Protein AF-A0A1G5VQC7-F1 (afdb_monomer_lite)

Secondary structure (DSSP, 8-state):
-PPP-EEEE-S--HHHHHHHHHTT--SEEEEE----HHHHHHHHSS--HHHHHHHHHHHHHSS--EEEEEEE-TTT--HHHHHHHHHHHHHTT--S-EEEEEPPTTS--SS------PPP-S-SSEEEE-

InterPro domains:
  IPR013785 Aldolase-type TIM barrel [G3DSA:3.20.20.70] (1-125)
  IPR058240 Radical SAM superfamily [SSF102114] (2-106)

Foldseek 3Di:
DDDAAEDEDQQQAQPVLVVCVVVVVHQEYEHEDEFPQVLCCVGPVDNRVVSSVSNLLVVLVDPHYYAYEYEDFCVRDAQVRVVVVVVVCVVSPNDAAYEYEYDDPPDDDPDCSDDGDDHDHPDDRYHYDD

Organism: NCBI:txid279824

pLDDT: mean 91.94, std 8.54, range [54.59, 98.75]

Sequence (130 aa):
MGFEVKIDTNGSRPEVLRQLVEEKLVDYVALDFKAMAGNYWKITRSDLFLAFEKSLEFLLSSSLRFEVRTTIHSKLLTAGEIEKMEDWLREKGYTETYYLQHFNGDKETLEDLGKSQKPVLNQNDVVWRN

Radius of gyration: 15.14 Å; chains: 1; bounding box: 38×31×42 Å

Structure (mmCIF, N/CA/C/O backbone):
data_AF-A0A1G5VQC7-F1
#
_entry.id   AF-A0A1G5VQC7-F1
#
loop_
_atom_site.group_PDB
_atom_site.id
_atom_site.type_symbol
_atom_site.label_atom_id
_atom_site.label_alt_id
_atom_site.label_comp_id
_atom_site.label_asym_id
_atom_site.label_entity_id
_atom_site.label_seq_id
_atom_site.pdbx_PDB_ins_code
_atom_site.Cartn_x
_atom_site.Cartn_y
_atom_site.Cartn_z
_atom_site.occupancy
_atom_site.B_iso_or_equiv
_atom_site.auth_seq_id
_atom_site.auth_comp_id
_atom_site.auth_asym_id
_atom_site.auth_atom_id
_atom_site.pdbx_PDB_model_num
ATOM 1 N N . MET A 1 1 ? -13.883 -18.837 21.940 1.00 54.59 1 MET A N 1
ATOM 2 C CA . MET A 1 1 ? -12.789 -18.954 20.955 1.00 54.59 1 MET A CA 1
ATOM 3 C C . MET A 1 1 ? -13.164 -18.044 19.801 1.00 54.59 1 MET A C 1
ATOM 5 O O . MET A 1 1 ? -14.156 -18.331 19.147 1.00 54.59 1 MET A O 1
ATOM 9 N N . GLY A 1 2 ? -12.488 -16.905 19.658 1.00 72.25 2 GLY A N 1
ATOM 10 C CA . GLY A 1 2 ? -12.624 -16.034 18.488 1.00 72.25 2 GLY A CA 1
ATOM 11 C C . GLY A 1 2 ? -11.484 -16.339 17.521 1.00 72.25 2 GLY A C 1
ATOM 12 O O . GLY A 1 2 ? -10.383 -16.639 17.980 1.00 72.25 2 GLY A O 1
ATOM 13 N N . PHE A 1 3 ? -11.761 -16.337 16.221 1.00 80.31 3 PHE A N 1
ATOM 14 C CA . PHE A 1 3 ? -10.719 -16.366 15.195 1.00 80.31 3 PHE A CA 1
ATOM 15 C C . PHE A 1 3 ? -10.277 -14.931 14.922 1.00 80.31 3 PHE A C 1
ATOM 17 O O . PHE A 1 3 ? -11.134 -14.053 14.861 1.00 80.31 3 PHE A O 1
ATOM 24 N N . GLU A 1 4 ? -8.977 -14.710 14.738 1.00 89.56 4 GLU A N 1
ATOM 25 C CA . GLU A 1 4 ? -8.477 -13.431 14.231 1.00 89.56 4 GLU A CA 1
ATOM 26 C C . GLU A 1 4 ? -8.816 -13.312 12.739 1.00 89.56 4 GLU A C 1
ATOM 28 O O . GLU A 1 4 ? -8.546 -14.222 11.946 1.00 89.56 4 GLU A O 1
ATOM 33 N N . VAL A 1 5 ? -9.424 -12.193 12.354 1.00 94.44 5 VAL A N 1
ATOM 34 C CA . VAL A 1 5 ? -9.866 -11.900 10.993 1.00 94.44 5 VAL A CA 1
ATOM 35 C C . VAL A 1 5 ? -8.898 -10.918 10.342 1.00 94.44 5 VAL A C 1
ATOM 37 O O . VAL A 1 5 ? -8.788 -9.758 10.739 1.00 94.44 5 VAL A O 1
ATOM 40 N N . LYS A 1 6 ? -8.224 -11.375 9.283 1.00 95.50 6 LYS A N 1
ATOM 41 C CA . LYS A 1 6 ? -7.381 -10.543 8.420 1.00 95.50 6 LYS A CA 1
ATOM 42 C C . LYS A 1 6 ? -8.069 -10.275 7.086 1.00 95.50 6 LYS A C 1
ATOM 44 O O . LYS A 1 6 ? -8.538 -11.200 6.427 1.00 95.50 6 LYS A O 1
ATOM 49 N N . ILE A 1 7 ? -8.021 -9.023 6.652 1.00 96.62 7 ILE A N 1
ATOM 50 C CA . ILE A 1 7 ? -8.409 -8.588 5.306 1.00 96.62 7 ILE A CA 1
ATOM 51 C C . ILE A 1 7 ? -7.154 -8.293 4.489 1.00 96.62 7 ILE A C 1
ATOM 53 O O . ILE A 1 7 ? -6.207 -7.666 4.962 1.00 96.62 7 ILE A O 1
ATOM 57 N N . ASP A 1 8 ? -7.187 -8.732 3.240 1.00 97.00 8 ASP A N 1
ATOM 58 C CA . ASP A 1 8 ? -6.210 -8.414 2.215 1.00 97.00 8 ASP A CA 1
ATOM 59 C C . ASP A 1 8 ? -6.878 -7.516 1.164 1.00 97.00 8 ASP A C 1
ATOM 61 O O . ASP A 1 8 ? -7.920 -7.875 0.610 1.00 97.00 8 ASP A O 1
ATOM 65 N N . THR A 1 9 ? -6.362 -6.304 0.961 1.00 97.38 9 THR A N 1
ATOM 66 C CA . THR A 1 9 ? -7.033 -5.284 0.149 1.00 97.38 9 THR A CA 1
ATOM 67 C C . THR A 1 9 ? -6.053 -4.388 -0.589 1.00 97.38 9 THR A C 1
ATOM 69 O O . THR A 1 9 ? -4.953 -4.105 -0.135 1.00 97.38 9 THR A O 1
ATOM 72 N N . ASN A 1 10 ? -6.490 -3.857 -1.728 1.00 97.06 10 ASN A N 1
ATOM 73 C CA . ASN A 1 10 ? -5.766 -2.831 -2.475 1.00 97.06 10 ASN A CA 1
ATOM 74 C C . ASN A 1 10 ? -6.155 -1.395 -2.087 1.00 97.06 10 ASN A C 1
ATOM 76 O O . ASN A 1 10 ? -5.712 -0.454 -2.740 1.00 97.06 10 ASN A O 1
ATOM 80 N N . GLY A 1 11 ? -7.024 -1.223 -1.085 1.00 97.31 11 GLY A N 1
ATOM 81 C CA . GLY A 1 11 ? -7.465 0.095 -0.621 1.00 97.31 11 GLY A CA 1
ATOM 82 C C . GLY A 1 11 ? -8.419 0.824 -1.572 1.00 97.31 11 GLY A C 1
ATOM 83 O O . GLY A 1 11 ? -8.686 2.005 -1.388 1.00 97.31 11 GLY A O 1
ATOM 84 N N . SER A 1 12 ? -8.969 0.158 -2.589 1.00 97.00 12 SER A N 1
ATOM 85 C CA . SER A 1 12 ? -9.854 0.804 -3.575 1.00 97.00 12 SER A CA 1
ATOM 86 C C . SER A 1 12 ? -11.228 1.221 -3.037 1.00 97.00 12 SER A C 1
ATOM 88 O O . SER A 1 12 ? -11.957 1.941 -3.719 1.00 97.00 12 SER A O 1
ATOM 90 N N . ARG A 1 13 ? -11.605 0.782 -1.827 1.00 98.00 13 ARG A N 1
ATOM 91 C CA . ARG A 1 13 ? -12.896 1.087 -1.185 1.00 98.00 13 ARG A CA 1
ATOM 92 C C . ARG A 1 13 ? -12.708 1.593 0.255 1.00 98.00 13 ARG A C 1
ATOM 94 O O . ARG A 1 13 ? -12.989 0.839 1.189 1.00 98.00 13 ARG A O 1
ATOM 101 N N . PRO A 1 14 ? -12.275 2.853 0.445 1.00 98.25 14 PRO A N 1
ATOM 102 C CA . PRO A 1 14 ? -12.008 3.423 1.768 1.00 98.25 14 PRO A CA 1
ATOM 103 C C . PRO A 1 14 ? -13.198 3.336 2.720 1.00 98.25 14 PRO A C 1
ATOM 105 O O . PRO A 1 14 ? -13.024 2.969 3.874 1.00 98.25 14 PRO A O 1
ATOM 108 N N . GLU A 1 15 ? -14.412 3.603 2.231 1.00 98.38 15 GLU A N 1
ATOM 109 C CA . GLU A 1 15 ? -15.608 3.604 3.084 1.00 98.38 15 GLU A CA 1
ATOM 110 C C . GLU A 1 15 ? -15.969 2.203 3.590 1.00 98.38 15 GLU A C 1
ATOM 112 O O . GLU A 1 15 ? -16.361 2.041 4.739 1.00 98.38 15 GLU A O 1
ATOM 117 N N . VAL A 1 16 ? -15.768 1.170 2.764 1.00 98.19 16 VAL A N 1
ATOM 118 C CA . VAL A 1 16 ? -15.990 -0.223 3.186 1.00 98.19 16 VAL A CA 1
ATOM 119 C C . VAL A 1 16 ? -14.925 -0.644 4.193 1.00 98.19 16 VAL A C 1
ATOM 121 O O . VAL A 1 16 ? -15.249 -1.261 5.201 1.00 98.19 16 VAL A O 1
ATOM 124 N N . LEU A 1 17 ? -13.658 -0.292 3.946 1.00 98.19 17 LEU A N 1
ATOM 125 C CA . LEU A 1 17 ? -12.580 -0.551 4.897 1.00 98.19 17 LEU A CA 1
ATOM 126 C C . LEU A 1 17 ? -12.874 0.124 6.241 1.00 98.19 17 LEU A C 1
ATOM 128 O O . LEU A 1 17 ? -12.831 -0.542 7.268 1.00 98.19 17 LEU A O 1
ATOM 132 N N . ARG A 1 18 ? -13.236 1.410 6.225 1.00 98.12 18 ARG A N 1
ATOM 133 C CA . ARG A 1 18 ? -13.616 2.174 7.416 1.00 98.12 18 ARG A CA 1
ATOM 134 C C . ARG A 1 18 ? -14.722 1.479 8.197 1.00 98.12 18 ARG A C 1
ATOM 136 O O . ARG A 1 18 ? -14.543 1.235 9.385 1.00 98.12 18 ARG A O 1
ATOM 143 N N . GLN A 1 19 ? -15.804 1.100 7.520 1.00 98.25 19 GLN A N 1
ATOM 144 C CA . GLN A 1 19 ? -16.922 0.398 8.139 1.00 98.25 19 GLN A CA 1
ATOM 145 C C . GLN A 1 19 ? -16.470 -0.900 8.828 1.00 98.25 19 GLN A C 1
ATOM 147 O O . GLN A 1 19 ? -16.791 -1.115 9.993 1.00 98.25 19 GLN A O 1
ATOM 152 N N . LEU A 1 20 ? -15.679 -1.741 8.149 1.00 97.50 20 LEU A N 1
ATOM 153 C CA . LEU A 1 20 ? -15.179 -3.001 8.717 1.00 97.50 20 LEU A CA 1
ATOM 154 C C . LEU A 1 20 ? -14.343 -2.783 9.988 1.00 97.50 20 LEU A C 1
ATOM 156 O O . LEU A 1 20 ? -14.451 -3.562 10.938 1.00 97.50 20 LEU A O 1
ATOM 160 N N . VAL A 1 21 ? -13.514 -1.736 10.005 1.00 96.94 21 VAL A N 1
ATOM 161 C CA . VAL A 1 21 ? -12.672 -1.391 11.159 1.00 96.94 21 VAL A CA 1
ATOM 162 C C . VAL A 1 21 ? -13.506 -0.821 12.309 1.00 96.94 21 VAL A C 1
ATOM 164 O O . VAL A 1 21 ? -13.342 -1.243 13.452 1.00 96.94 21 VAL A O 1
ATOM 167 N N . GLU A 1 22 ? -14.423 0.106 12.029 1.00 96.62 22 GLU A N 1
ATOM 168 C CA . GLU A 1 22 ? -15.268 0.756 13.043 1.00 96.62 22 GLU A CA 1
ATOM 169 C C . GLU A 1 22 ? -16.259 -0.224 13.693 1.00 96.62 22 GLU A C 1
ATOM 171 O O . GLU A 1 22 ? -16.471 -0.178 14.907 1.00 96.62 22 GLU A O 1
ATOM 176 N N . GLU A 1 23 ? -16.799 -1.168 12.917 1.00 97.12 23 GLU A N 1
ATOM 177 C CA . GLU A 1 23 ? -17.656 -2.255 13.409 1.00 97.12 23 GLU A CA 1
ATOM 178 C C . GLU A 1 23 ? -16.866 -3.384 14.101 1.00 97.12 23 GLU A C 1
ATOM 180 O O . GLU A 1 23 ? -17.467 -4.332 14.608 1.00 97.12 23 GLU A O 1
ATOM 185 N N . LYS A 1 24 ? -15.529 -3.279 14.172 1.00 95.12 24 LYS A N 1
ATOM 186 C CA . LYS A 1 24 ? -14.623 -4.270 14.786 1.00 95.12 24 LYS A CA 1
ATOM 187 C C . LYS A 1 24 ? -14.781 -5.675 14.194 1.00 95.12 24 LYS A C 1
ATOM 189 O O . LYS A 1 24 ? -14.743 -6.670 14.914 1.00 95.12 24 LYS A O 1
ATOM 194 N N . LEU A 1 25 ? -14.968 -5.750 12.877 1.00 95.75 25 LEU A N 1
ATOM 195 C CA . LEU A 1 25 ? -15.105 -7.010 12.138 1.00 95.75 25 LEU A CA 1
ATOM 196 C C . LEU A 1 25 ? -13.761 -7.567 11.656 1.00 95.75 25 LEU A C 1
ATOM 198 O O . LEU A 1 25 ? -13.713 -8.668 11.108 1.00 95.75 25 LEU A O 1
ATOM 202 N N . VAL A 1 26 ? -12.688 -6.789 11.806 1.00 96.31 26 VAL A N 1
ATOM 203 C CA . VAL A 1 26 ? -11.347 -7.113 11.324 1.00 96.31 26 VAL A CA 1
ATOM 204 C C . VAL A 1 26 ? -10.316 -6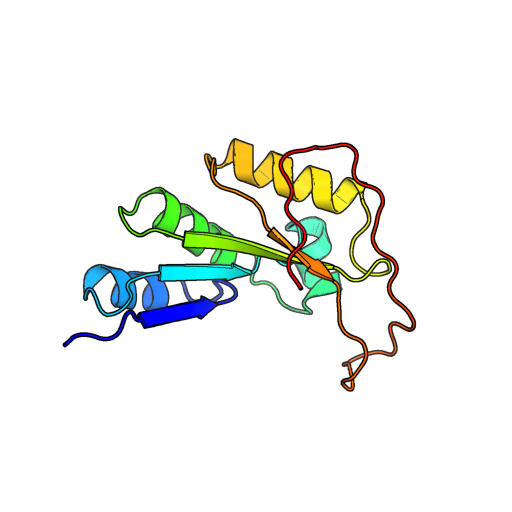.788 12.398 1.00 96.31 26 VAL A C 1
ATOM 206 O O . VAL A 1 26 ? -10.376 -5.736 13.031 1.00 96.31 26 VAL A O 1
ATOM 209 N N . ASP A 1 27 ? -9.359 -7.691 12.575 1.00 96.31 27 ASP A N 1
ATOM 210 C CA . ASP A 1 27 ? -8.273 -7.574 13.551 1.00 96.31 27 ASP A CA 1
ATOM 211 C C . ASP A 1 27 ? -6.974 -7.081 12.897 1.00 96.31 27 ASP A C 1
ATOM 213 O O . ASP A 1 27 ? -6.078 -6.569 13.572 1.00 96.31 27 ASP A O 1
ATOM 217 N N . TYR A 1 28 ? -6.864 -7.229 11.571 1.00 97.19 28 TYR A N 1
ATOM 218 C CA . TYR A 1 28 ? -5.662 -6.879 10.824 1.00 97.19 28 TYR A CA 1
ATOM 219 C C . TYR A 1 28 ? -5.934 -6.582 9.346 1.00 97.19 28 TYR A C 1
ATOM 221 O O . TYR A 1 28 ? -6.761 -7.239 8.707 1.00 97.19 28 TYR A O 1
ATOM 229 N N . VAL A 1 29 ? -5.172 -5.650 8.768 1.00 97.94 29 VAL A N 1
ATOM 230 C CA . VAL A 1 29 ? -5.232 -5.313 7.335 1.00 97.94 29 VAL A CA 1
ATOM 231 C C . VAL A 1 29 ? -3.868 -5.503 6.675 1.00 97.94 29 VAL A C 1
ATOM 233 O O . VAL A 1 29 ? -2.857 -5.014 7.164 1.00 97.94 29 VAL A O 1
ATOM 236 N N . ALA A 1 30 ? -3.839 -6.177 5.527 1.00 97.62 30 ALA A N 1
ATOM 237 C CA . ALA A 1 30 ? -2.747 -6.072 4.566 1.00 97.62 30 ALA A CA 1
ATOM 238 C C . ALA A 1 30 ? -3.182 -5.173 3.409 1.00 97.62 30 ALA A C 1
ATOM 240 O O . ALA A 1 30 ? -4.161 -5.474 2.724 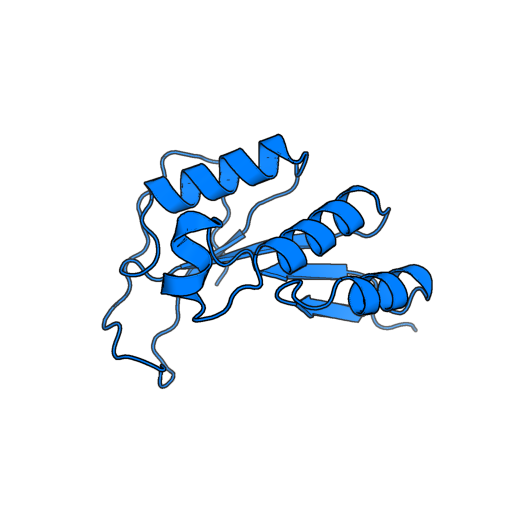1.00 97.62 30 ALA A O 1
ATOM 241 N N . LEU A 1 31 ? -2.465 -4.068 3.218 1.00 98.38 31 LEU A N 1
ATOM 242 C CA . LEU A 1 31 ? -2.751 -3.062 2.208 1.00 98.38 31 LEU A CA 1
ATOM 243 C C . LEU A 1 31 ? -1.734 -3.153 1.063 1.00 98.38 31 LEU A C 1
ATOM 245 O O . LEU A 1 31 ? -0.547 -2.878 1.239 1.00 98.38 31 LEU A O 1
ATOM 249 N N . ASP A 1 32 ? -2.197 -3.506 -0.134 1.00 98.06 32 ASP A N 1
ATOM 250 C CA . ASP A 1 32 ? -1.347 -3.547 -1.320 1.00 98.06 32 ASP A CA 1
ATOM 251 C C . ASP A 1 32 ? -1.071 -2.138 -1.859 1.00 98.06 32 ASP A C 1
ATOM 253 O O . ASP A 1 32 ? -1.939 -1.517 -2.486 1.00 98.06 32 ASP A O 1
ATOM 257 N N . PHE A 1 33 ? 0.173 -1.689 -1.753 1.00 98.00 33 PHE A N 1
ATOM 258 C CA . PHE A 1 33 ? 0.659 -0.518 -2.460 1.00 98.00 33 PHE A CA 1
ATOM 259 C C . PHE A 1 33 ? 1.190 -0.921 -3.835 1.00 98.00 33 PHE A C 1
ATOM 261 O O . PHE A 1 33 ? 2.206 -1.592 -3.948 1.00 98.00 33 PHE A O 1
ATOM 268 N N . LYS A 1 34 ? 0.488 -0.577 -4.917 1.00 96.75 34 LYS A N 1
ATOM 269 C CA . LYS A 1 34 ? 0.818 -1.120 -6.250 1.00 96.75 34 LYS A CA 1
ATOM 270 C C . LYS A 1 34 ? 1.832 -0.289 -7.035 1.00 96.75 34 LYS A C 1
ATOM 272 O O . LYS A 1 34 ? 2.576 -0.857 -7.826 1.00 96.75 34 LYS A O 1
ATOM 277 N N . ALA A 1 35 ? 1.824 1.029 -6.853 1.00 97.06 35 ALA A N 1
ATOM 278 C CA . ALA A 1 35 ? 2.699 1.978 -7.539 1.00 97.06 35 ALA A CA 1
ATOM 279 C C . ALA A 1 35 ? 2.482 3.399 -6.999 1.00 97.06 35 ALA A C 1
ATOM 281 O O . ALA A 1 35 ? 1.430 3.693 -6.432 1.00 97.06 35 ALA A O 1
ATOM 282 N N . MET A 1 36 ? 3.408 4.311 -7.296 1.00 97.56 36 MET A N 1
ATOM 283 C CA . MET A 1 36 ? 3.169 5.755 -7.173 1.00 97.56 36 MET A CA 1
ATOM 284 C C . MET A 1 36 ? 2.130 6.254 -8.186 1.00 97.56 36 MET A C 1
ATOM 286 O O . MET A 1 36 ? 2.010 5.692 -9.277 1.00 97.56 36 MET A O 1
ATOM 290 N N . ALA A 1 37 ? 1.449 7.362 -7.867 1.00 95.81 37 ALA A N 1
ATOM 291 C CA . ALA A 1 37 ? 0.401 7.975 -8.694 1.00 95.81 37 ALA A CA 1
ATOM 292 C C . ALA A 1 37 ? 0.769 8.071 -10.186 1.00 95.81 37 ALA A C 1
ATOM 294 O O . ALA A 1 37 ? 0.012 7.617 -11.041 1.00 95.81 37 ALA A O 1
ATOM 295 N N . GLY A 1 38 ? 1.972 8.570 -10.500 1.00 94.19 38 GLY A N 1
ATOM 296 C CA . GLY A 1 38 ? 2.437 8.753 -11.883 1.00 94.19 38 GLY A CA 1
ATOM 297 C C . GLY A 1 38 ? 2.550 7.463 -12.707 1.00 94.19 38 GLY A C 1
ATOM 298 O O . GLY A 1 38 ? 2.453 7.512 -13.929 1.00 94.19 38 GLY A O 1
ATOM 299 N N . ASN A 1 39 ? 2.700 6.307 -12.056 1.00 93.31 39 ASN A N 1
ATOM 300 C CA . ASN A 1 39 ? 2.793 4.997 -12.707 1.00 93.31 39 ASN A CA 1
ATOM 301 C C . ASN A 1 39 ? 1.565 4.110 -12.459 1.00 93.31 39 ASN A C 1
ATOM 303 O O . ASN A 1 39 ? 1.493 2.997 -12.988 1.00 93.31 39 ASN A O 1
ATOM 307 N N . TYR A 1 40 ? 0.593 4.577 -11.674 1.00 94.62 40 TYR A N 1
ATOM 308 C CA . TYR A 1 40 ? -0.491 3.737 -11.175 1.00 94.62 40 TYR A CA 1
ATOM 309 C C . TYR A 1 40 ? -1.346 3.163 -12.302 1.00 94.62 40 TYR A C 1
ATOM 311 O O . TYR A 1 40 ? -1.557 1.951 -12.359 1.00 94.62 40 TYR A O 1
ATOM 319 N N . TRP A 1 41 ? -1.759 4.002 -13.256 1.00 94.50 41 TRP A N 1
ATOM 320 C CA . TRP A 1 41 ? -2.513 3.556 -14.429 1.00 94.50 41 TRP A CA 1
ATOM 321 C C . TRP A 1 41 ? -1.724 2.559 -15.282 1.00 94.50 41 TRP A C 1
ATOM 323 O O . TRP A 1 41 ? -2.266 1.554 -15.738 1.00 94.50 41 TRP A O 1
ATOM 333 N N . LYS A 1 42 ? -0.425 2.807 -15.481 1.00 92.19 42 LYS A N 1
ATOM 334 C CA . LYS A 1 42 ? 0.443 1.948 -16.296 1.00 92.19 42 LYS A CA 1
ATOM 335 C C . LYS A 1 42 ? 0.527 0.528 -15.730 1.00 92.19 42 LYS A C 1
ATOM 337 O O . LYS A 1 42 ? 0.521 -0.421 -16.503 1.00 92.19 42 LYS A O 1
ATOM 342 N N . ILE A 1 43 ? 0.593 0.399 -14.405 1.00 91.81 43 ILE A N 1
ATOM 343 C CA . ILE A 1 43 ? 0.777 -0.885 -13.715 1.00 91.81 43 ILE A CA 1
ATOM 344 C C . ILE A 1 43 ? -0.559 -1.581 -13.442 1.00 91.81 43 ILE A C 1
ATOM 346 O O . ILE A 1 43 ? -0.674 -2.789 -13.615 1.00 91.81 43 ILE A O 1
ATOM 350 N N . THR A 1 44 ? -1.575 -0.833 -13.012 1.00 92.19 44 THR A N 1
ATOM 351 C CA . THR A 1 44 ? -2.839 -1.410 -12.520 1.00 92.19 44 THR A CA 1
ATOM 352 C C . THR A 1 44 ? -3.977 -1.364 -13.535 1.00 92.19 44 THR A C 1
ATOM 354 O O . THR A 1 44 ? -4.998 -2.008 -13.315 1.00 92.19 44 THR A O 1
ATOM 357 N N . ARG A 1 45 ? -3.831 -0.576 -14.613 1.00 93.81 45 ARG A N 1
ATOM 358 C CA . ARG A 1 45 ? -4.911 -0.224 -15.555 1.00 93.81 45 ARG A CA 1
ATOM 359 C C . ARG A 1 45 ? -6.145 0.365 -14.854 1.00 93.81 45 ARG A C 1
ATOM 361 O O . ARG A 1 45 ? -7.275 0.156 -15.285 1.00 93.81 45 ARG A O 1
ATOM 368 N N . SER A 1 46 ? -5.921 1.088 -13.757 1.00 94.00 46 SER A N 1
ATOM 369 C CA . SER A 1 46 ? -6.963 1.717 -12.946 1.00 94.00 46 SER A CA 1
ATOM 370 C C . SER A 1 46 ? -6.520 3.087 -12.430 1.00 94.00 46 SER A C 1
ATOM 372 O O . SER A 1 46 ? -5.323 3.365 -12.359 1.00 94.00 46 SER A O 1
ATOM 374 N N . ASP A 1 47 ? -7.481 3.934 -12.063 1.00 94.94 47 ASP A N 1
ATOM 375 C CA . ASP A 1 47 ? -7.252 5.254 -11.457 1.00 94.94 47 ASP A CA 1
ATOM 376 C C . ASP A 1 47 ? -7.653 5.241 -9.971 1.00 94.94 47 ASP A C 1
ATOM 378 O O . ASP A 1 47 ? -8.557 5.940 -9.520 1.00 94.94 47 ASP A O 1
ATOM 382 N N . LEU A 1 48 ? -7.047 4.319 -9.214 1.00 97.31 48 LEU A N 1
ATOM 383 C CA . LEU A 1 48 ? -7.417 4.034 -7.821 1.00 97.31 48 LEU A CA 1
ATOM 384 C C . LEU A 1 48 ? -6.368 4.498 -6.804 1.00 97.31 48 LEU A C 1
ATOM 386 O O . LEU A 1 48 ? -6.512 4.206 -5.618 1.00 97.31 48 LEU A O 1
ATOM 390 N N . PHE A 1 49 ? -5.345 5.248 -7.229 1.00 98.00 49 PHE A N 1
ATOM 391 C CA . PHE A 1 49 ? -4.310 5.749 -6.318 1.00 98.00 49 PHE A CA 1
ATOM 392 C C . PHE A 1 49 ? -4.905 6.612 -5.198 1.00 98.00 49 PHE A C 1
ATOM 394 O O . PHE A 1 49 ? -4.606 6.381 -4.034 1.00 98.00 49 PHE A O 1
ATOM 401 N N . LEU A 1 50 ? -5.805 7.547 -5.526 1.00 98.12 50 LEU A N 1
ATOM 402 C CA . LEU A 1 50 ? -6.441 8.410 -4.520 1.00 98.12 50 LEU A CA 1
ATOM 403 C C . LEU A 1 50 ? -7.324 7.622 -3.541 1.00 98.12 50 LEU A C 1
ATOM 405 O O . LEU A 1 50 ? -7.450 7.993 -2.378 1.00 98.12 50 LEU A O 1
ATOM 409 N N . ALA A 1 51 ? -7.950 6.532 -3.994 1.00 98.56 51 ALA A N 1
ATOM 410 C CA . ALA A 1 51 ? -8.705 5.651 -3.106 1.00 98.56 51 ALA A CA 1
ATOM 411 C C . ALA A 1 51 ? -7.758 4.887 -2.168 1.00 98.56 51 ALA A C 1
ATOM 413 O O . ALA A 1 51 ? -7.979 4.856 -0.959 1.00 98.56 51 ALA A O 1
ATOM 414 N N . PHE A 1 52 ? -6.666 4.340 -2.707 1.00 98.50 52 PHE A N 1
ATOM 415 C CA . PHE A 1 52 ? -5.612 3.722 -1.909 1.00 98.50 52 PHE A CA 1
ATOM 416 C C . PHE A 1 52 ? -5.056 4.692 -0.854 1.00 98.50 52 PHE A C 1
ATOM 418 O O . PHE A 1 52 ? -4.989 4.333 0.319 1.00 98.50 52 PHE A O 1
ATOM 425 N N . GLU A 1 53 ? -4.731 5.927 -1.243 1.00 98.56 53 GLU A N 1
ATOM 426 C CA . GLU A 1 53 ? -4.194 6.956 -0.348 1.00 98.56 53 GLU A CA 1
ATOM 427 C C . GLU A 1 53 ? -5.164 7.265 0.798 1.00 98.56 53 GLU A C 1
ATOM 429 O O . GLU A 1 53 ? -4.764 7.237 1.958 1.00 98.56 53 GLU A O 1
ATOM 434 N N . LYS A 1 54 ? -6.460 7.431 0.505 1.00 98.75 54 LYS A N 1
ATOM 435 C CA . LYS A 1 54 ? -7.493 7.607 1.541 1.00 98.75 54 LYS A CA 1
ATOM 436 C C . LYS A 1 54 ? -7.587 6.419 2.499 1.00 98.75 54 LYS A C 1
ATOM 438 O O . LYS A 1 54 ? -7.812 6.612 3.692 1.00 98.75 54 LYS A O 1
ATOM 443 N N . SER A 1 55 ? -7.441 5.194 1.991 1.00 98.75 55 SER A N 1
ATOM 444 C CA . SER A 1 55 ? -7.421 3.992 2.835 1.00 98.75 55 SER A CA 1
ATOM 445 C C . SER A 1 55 ? -6.192 3.967 3.744 1.00 98.75 55 SER A C 1
ATOM 447 O O . SER A 1 55 ? -6.321 3.644 4.922 1.00 98.75 55 SER A O 1
ATOM 449 N N . LEU A 1 56 ? -5.020 4.340 3.223 1.00 98.62 56 LEU A N 1
ATOM 450 C CA . LEU A 1 56 ? -3.789 4.449 4.004 1.00 98.62 56 LEU A CA 1
ATOM 451 C C . LEU A 1 56 ? -3.916 5.515 5.101 1.00 98.62 56 LEU A C 1
ATOM 453 O O . LEU A 1 56 ? -3.641 5.223 6.258 1.00 98.62 56 LEU A O 1
ATOM 457 N N . GLU A 1 57 ? -4.371 6.722 4.758 1.00 98.56 57 GLU A N 1
ATOM 458 C CA . GLU A 1 57 ? -4.553 7.826 5.711 1.00 98.56 57 GLU A CA 1
ATOM 459 C C . GLU A 1 57 ? -5.522 7.452 6.836 1.00 98.56 57 GLU A C 1
ATOM 461 O O . GLU A 1 57 ? -5.256 7.722 8.008 1.00 98.56 57 GLU A O 1
ATOM 466 N N . PHE A 1 58 ? -6.617 6.763 6.503 1.00 98.56 58 PHE A N 1
ATOM 467 C CA . PHE A 1 58 ? -7.528 6.229 7.509 1.00 98.56 58 PHE A CA 1
ATOM 468 C C . PHE A 1 58 ? -6.832 5.231 8.443 1.00 98.56 58 PHE A C 1
ATOM 470 O O . PHE A 1 58 ? -6.909 5.399 9.660 1.00 98.56 58 PHE A O 1
ATOM 477 N N . LEU A 1 59 ? -6.136 4.228 7.898 1.00 98.31 59 LEU A N 1
ATOM 478 C CA . LEU A 1 59 ? -5.456 3.211 8.702 1.00 98.31 59 LEU A CA 1
ATOM 479 C C . LEU A 1 59 ? -4.386 3.819 9.616 1.00 98.31 59 LEU A C 1
ATOM 481 O O . LEU A 1 59 ? -4.327 3.448 10.785 1.00 98.31 59 LEU A O 1
ATOM 485 N N . LEU A 1 60 ? -3.621 4.798 9.124 1.00 98.19 60 LEU A N 1
ATOM 486 C CA . LEU A 1 60 ? -2.635 5.552 9.908 1.00 98.19 60 LEU A CA 1
ATOM 487 C C . LEU A 1 60 ? -3.261 6.322 11.078 1.00 98.19 60 LEU A C 1
ATOM 489 O O . LEU A 1 60 ? -2.642 6.458 12.128 1.00 98.19 60 LEU A O 1
ATOM 493 N N . SER A 1 61 ? -4.487 6.823 10.906 1.00 97.19 61 SER A N 1
ATOM 494 C CA . SER A 1 61 ? -5.240 7.500 11.972 1.00 97.19 61 SER A CA 1
ATOM 495 C C . SER A 1 61 ? -5.973 6.541 12.921 1.00 97.19 61 SER A C 1
ATOM 497 O O . SER A 1 61 ? -6.504 6.970 13.946 1.00 97.19 61 SER A O 1
ATOM 499 N N . SER A 1 62 ? -6.036 5.252 12.579 1.00 95.56 62 SER A N 1
ATOM 500 C CA . SER A 1 62 ? -6.748 4.231 13.344 1.00 95.56 62 SER A CA 1
ATOM 501 C C . SER A 1 62 ? -5.841 3.558 14.380 1.00 95.56 62 SER A C 1
ATOM 503 O O . SER A 1 62 ? -4.619 3.608 14.292 1.00 95.56 62 SER A O 1
ATOM 505 N N . SER A 1 63 ? -6.436 2.869 15.356 1.00 93.25 63 SER A N 1
ATOM 506 C CA . SER A 1 63 ? -5.696 1.990 16.273 1.00 93.25 63 SER A CA 1
ATOM 507 C C . SER A 1 63 ? -5.505 0.565 15.732 1.00 93.25 63 SER A C 1
ATOM 509 O O . SER A 1 63 ? -4.951 -0.283 16.436 1.00 93.25 63 SER A O 1
ATOM 511 N N . LEU A 1 64 ? -5.983 0.274 14.515 1.00 96.12 64 LEU A N 1
ATOM 512 C CA . LEU A 1 64 ? -5.885 -1.050 13.914 1.00 96.12 64 LEU A CA 1
ATOM 513 C C . LEU A 1 64 ? -4.465 -1.295 13.405 1.00 96.12 64 LEU A C 1
ATOM 515 O O . LEU A 1 64 ? -3.892 -0.481 12.684 1.00 96.12 64 LEU A O 1
ATOM 519 N N . ARG A 1 65 ? -3.912 -2.466 13.723 1.00 95.88 65 ARG A N 1
ATOM 520 C CA . ARG A 1 65 ? -2.633 -2.895 13.156 1.00 95.88 65 ARG A CA 1
ATOM 521 C C . ARG A 1 65 ? -2.801 -3.242 11.678 1.00 95.88 65 ARG A C 1
ATOM 523 O O . ARG A 1 65 ? -3.726 -3.962 11.302 1.00 95.88 65 ARG A O 1
ATOM 530 N N . PHE A 1 66 ? -1.869 -2.787 10.851 1.00 97.81 66 PHE A N 1
ATOM 531 C CA . PHE A 1 66 ? -1.851 -3.113 9.432 1.00 97.81 66 PHE A CA 1
ATOM 532 C C . PHE A 1 66 ? -0.423 -3.215 8.895 1.00 97.81 66 PHE A C 1
ATOM 534 O O . PHE A 1 66 ? 0.523 -2.745 9.523 1.00 97.81 66 PHE A O 1
ATOM 541 N N . GLU A 1 67 ? -0.277 -3.854 7.740 1.00 97.31 67 GLU A N 1
ATOM 542 C CA . GLU A 1 67 ? 0.948 -3.854 6.939 1.00 97.31 67 GLU A CA 1
ATOM 543 C C . GLU A 1 67 ? 0.685 -3.236 5.571 1.00 97.31 67 GLU A C 1
ATOM 545 O O . GLU A 1 67 ? -0.387 -3.417 4.989 1.00 97.31 67 GLU A O 1
ATOM 550 N N . VAL A 1 68 ? 1.700 -2.575 5.024 1.00 97.94 68 VAL A N 1
ATOM 551 C CA . VAL A 1 68 ? 1.765 -2.209 3.611 1.00 97.94 68 VAL A CA 1
ATOM 552 C C . VAL A 1 68 ? 2.691 -3.174 2.891 1.00 97.94 68 VAL A C 1
ATOM 554 O O . VAL A 1 68 ? 3.766 -3.524 3.389 1.00 97.94 68 VAL A O 1
ATOM 557 N N . ARG A 1 69 ? 2.283 -3.605 1.699 1.00 97.12 69 ARG A N 1
ATOM 558 C CA . ARG A 1 69 ? 3.079 -4.520 0.884 1.00 97.12 69 ARG A CA 1
ATOM 559 C C . ARG A 1 69 ? 2.973 -4.246 -0.606 1.00 97.12 69 ARG A C 1
ATOM 561 O O . ARG A 1 69 ? 1.984 -3.685 -1.070 1.00 97.12 69 ARG A O 1
ATOM 568 N N . THR A 1 70 ? 3.950 -4.726 -1.365 1.00 96.44 70 THR A N 1
ATOM 569 C CA . THR A 1 70 ? 3.970 -4.592 -2.825 1.00 96.44 70 THR A CA 1
ATOM 570 C C . THR A 1 70 ? 4.444 -5.872 -3.488 1.00 96.44 70 THR A C 1
ATOM 572 O O . THR A 1 70 ? 5.491 -6.415 -3.147 1.00 96.44 70 THR A O 1
ATOM 575 N N . THR A 1 71 ? 3.694 -6.333 -4.490 1.00 94.56 71 THR A N 1
ATOM 576 C CA . THR A 1 71 ? 4.143 -7.405 -5.387 1.00 94.56 71 THR A CA 1
ATOM 577 C C . THR A 1 71 ? 5.026 -6.831 -6.495 1.00 94.56 71 THR A C 1
ATOM 579 O O . THR A 1 71 ? 4.612 -5.937 -7.231 1.00 94.56 71 THR A O 1
ATOM 582 N N . ILE A 1 72 ? 6.240 -7.361 -6.629 1.00 93.88 72 ILE A N 1
ATOM 583 C CA . ILE A 1 72 ? 7.298 -6.839 -7.489 1.00 93.88 72 ILE A CA 1
ATOM 584 C C . ILE A 1 72 ? 7.514 -7.730 -8.707 1.00 93.88 72 ILE A C 1
ATOM 586 O O . ILE A 1 72 ? 7.921 -8.892 -8.606 1.00 93.88 72 ILE A O 1
ATOM 590 N N . HIS A 1 73 ? 7.338 -7.119 -9.877 1.00 93.31 73 HIS A N 1
ATOM 591 C CA . HIS A 1 73 ? 7.848 -7.616 -11.146 1.00 93.31 73 HIS A CA 1
ATOM 592 C C . HIS A 1 73 ? 8.894 -6.635 -11.688 1.00 93.31 73 HIS A C 1
ATOM 594 O O . HIS A 1 73 ? 8.584 -5.458 -11.863 1.00 93.31 73 HIS A O 1
ATOM 600 N N . SER A 1 74 ? 10.105 -7.099 -12.018 1.00 90.44 74 SER A N 1
ATOM 601 C CA . SER A 1 74 ? 11.226 -6.218 -12.414 1.00 90.44 74 SER A CA 1
ATOM 602 C C . SER A 1 74 ? 10.983 -5.369 -13.671 1.00 90.44 74 SER A C 1
ATOM 604 O O . SER A 1 74 ? 11.630 -4.345 -13.858 1.00 90.44 74 SER A O 1
ATOM 606 N N . LYS A 1 75 ? 10.053 -5.778 -14.544 1.00 90.94 75 LYS A N 1
ATOM 607 C CA . LYS A 1 75 ? 9.597 -4.967 -15.695 1.00 90.94 75 LYS A CA 1
ATOM 608 C C . LYS A 1 75 ? 8.585 -3.869 -15.346 1.00 90.94 75 LYS A C 1
ATOM 610 O O . LYS A 1 75 ? 8.389 -2.962 -16.150 1.00 90.94 75 LYS A O 1
ATOM 615 N N . LEU A 1 76 ? 7.901 -3.992 -14.211 1.00 92.50 76 LEU A N 1
ATOM 616 C CA . LEU A 1 76 ? 6.846 -3.067 -13.795 1.00 92.50 76 LEU A CA 1
ATOM 617 C C . LEU A 1 76 ? 7.358 -2.052 -12.777 1.00 92.50 76 LEU A C 1
ATOM 619 O O . LEU A 1 76 ? 6.964 -0.894 -12.850 1.00 92.50 76 LEU A O 1
ATOM 623 N N . LEU A 1 77 ? 8.222 -2.494 -11.859 1.00 94.50 77 LEU A N 1
ATOM 624 C CA . LEU A 1 77 ? 8.792 -1.675 -10.796 1.00 94.50 77 LEU A CA 1
ATOM 625 C C . LEU A 1 77 ? 10.307 -1.875 -10.726 1.00 94.50 77 LEU A C 1
ATOM 627 O O . LEU A 1 77 ? 10.810 -2.987 -10.548 1.00 94.50 77 LEU A O 1
ATOM 631 N N . THR A 1 78 ? 11.026 -0.771 -10.862 1.00 93.38 78 THR A N 1
ATOM 632 C CA . THR A 1 78 ? 12.474 -0.657 -10.683 1.00 93.38 78 THR A CA 1
ATOM 633 C C . THR A 1 78 ? 12.832 -0.447 -9.211 1.00 93.38 78 THR A C 1
ATOM 635 O O . THR A 1 78 ? 11.996 -0.027 -8.412 1.00 93.38 78 THR A O 1
ATOM 638 N N . ALA A 1 79 ? 14.099 -0.677 -8.846 1.00 92.06 79 ALA A N 1
ATOM 639 C CA . ALA A 1 79 ? 14.593 -0.403 -7.492 1.00 92.06 79 ALA A CA 1
ATOM 640 C C . ALA A 1 79 ? 14.315 1.047 -7.051 1.00 92.06 79 ALA A C 1
ATOM 642 O O . ALA A 1 79 ? 13.767 1.266 -5.979 1.00 92.06 79 ALA A O 1
ATOM 643 N N . GLY A 1 80 ? 14.584 2.027 -7.921 1.00 93.31 80 GLY A N 1
ATOM 644 C CA . GLY A 1 80 ? 14.335 3.437 -7.611 1.00 93.31 80 GLY A CA 1
ATOM 645 C C . GLY A 1 80 ? 12.849 3.807 -7.506 1.00 93.31 80 GLY A C 1
ATOM 646 O O . GLY A 1 80 ? 12.511 4.794 -6.863 1.00 93.31 80 GLY A O 1
ATOM 647 N N . GLU A 1 81 ? 11.937 3.051 -8.124 1.00 94.50 81 GLU A N 1
ATOM 648 C CA . GLU A 1 81 ? 10.493 3.236 -7.905 1.00 94.50 81 GLU A CA 1
ATOM 649 C C . GLU A 1 81 ? 10.056 2.674 -6.555 1.00 94.50 81 GLU A C 1
ATOM 651 O O . GLU A 1 81 ? 9.235 3.292 -5.886 1.00 94.50 81 GLU A O 1
ATOM 656 N N . ILE A 1 82 ? 10.634 1.547 -6.140 1.00 94.62 82 ILE A N 1
ATOM 657 C CA . ILE A 1 82 ? 10.381 0.940 -4.830 1.00 94.62 82 ILE A CA 1
ATOM 658 C C . ILE A 1 82 ? 10.887 1.853 -3.710 1.00 94.62 82 ILE A C 1
ATOM 660 O O . ILE A 1 82 ? 10.149 2.089 -2.760 1.00 94.62 82 ILE A O 1
ATOM 664 N N . GLU A 1 83 ? 12.089 2.418 -3.853 1.00 93.81 83 GLU A N 1
ATOM 665 C CA . GLU A 1 83 ? 12.650 3.386 -2.897 1.00 93.81 83 GLU A CA 1
ATOM 666 C C . GLU A 1 83 ? 11.757 4.630 -2.778 1.00 93.81 83 GLU A C 1
ATOM 668 O O . GLU A 1 83 ? 11.410 5.041 -1.679 1.00 93.81 83 GLU A O 1
ATOM 673 N N . LYS A 1 84 ? 11.260 5.172 -3.899 1.00 95.69 84 LYS A N 1
ATOM 674 C CA . LYS A 1 84 ? 10.299 6.292 -3.870 1.00 95.69 84 LYS A CA 1
ATOM 675 C C . LYS A 1 84 ? 8.986 5.941 -3.174 1.00 95.69 84 LYS A C 1
ATOM 677 O O . LYS A 1 84 ? 8.389 6.798 -2.532 1.00 95.69 84 LYS A O 1
ATOM 682 N N . MET A 1 85 ? 8.499 4.715 -3.358 1.00 96.62 85 MET A N 1
ATOM 683 C CA . MET A 1 85 ? 7.294 4.235 -2.679 1.00 96.62 85 MET A CA 1
ATOM 684 C C . MET A 1 85 ? 7.521 4.149 -1.168 1.00 96.62 85 MET A C 1
ATOM 686 O O . MET A 1 85 ? 6.663 4.569 -0.399 1.00 96.62 85 MET A O 1
ATOM 690 N N . GLU A 1 86 ? 8.675 3.640 -0.750 1.00 95.31 86 GLU A N 1
ATOM 691 C CA . GLU A 1 86 ? 9.077 3.572 0.652 1.00 95.31 86 GLU A CA 1
ATOM 692 C C . GLU A 1 86 ? 9.205 4.967 1.278 1.00 95.31 86 GLU A C 1
ATOM 694 O O . GLU A 1 86 ? 8.590 5.227 2.312 1.00 95.31 86 GLU A O 1
ATOM 699 N N . ASP A 1 87 ? 9.917 5.887 0.624 1.00 95.44 87 ASP A N 1
ATOM 700 C CA . ASP A 1 87 ? 10.068 7.271 1.085 1.00 95.44 87 ASP A CA 1
ATOM 701 C C . ASP A 1 87 ? 8.700 7.954 1.234 1.00 95.44 87 ASP A C 1
ATOM 703 O O . ASP A 1 87 ? 8.410 8.556 2.268 1.00 95.44 87 ASP A O 1
ATOM 707 N N . TRP A 1 88 ? 7.806 7.780 0.256 1.00 97.56 88 TRP A N 1
ATOM 708 C CA . TRP A 1 88 ? 6.453 8.334 0.309 1.00 97.56 88 TRP A CA 1
ATOM 709 C C . TRP A 1 88 ? 5.616 7.764 1.466 1.00 97.56 88 TRP A C 1
ATOM 711 O O . TRP A 1 88 ? 4.872 8.502 2.114 1.00 97.56 88 TRP A O 1
ATOM 721 N N . LEU A 1 89 ? 5.741 6.466 1.769 1.00 97.69 89 LEU A N 1
ATOM 722 C CA . LEU A 1 89 ? 5.082 5.865 2.934 1.00 97.69 89 LEU A CA 1
ATOM 723 C C . LEU A 1 89 ? 5.579 6.501 4.238 1.00 97.69 89 LEU A C 1
ATOM 725 O O . LEU A 1 89 ? 4.764 6.851 5.096 1.00 97.69 89 LEU A O 1
ATOM 729 N N . ARG A 1 90 ? 6.896 6.703 4.370 1.00 95.94 90 ARG A N 1
ATOM 730 C CA . ARG A 1 90 ? 7.494 7.357 5.544 1.00 95.94 90 ARG A CA 1
ATOM 731 C C . ARG A 1 90 ? 7.035 8.807 5.673 1.00 95.94 90 ARG A C 1
ATOM 733 O O . ARG A 1 90 ? 6.674 9.228 6.768 1.00 95.94 90 ARG A O 1
ATOM 740 N N . GLU A 1 91 ? 6.977 9.550 4.568 1.00 97.31 91 GLU A N 1
ATOM 741 C CA . GLU A 1 91 ? 6.458 10.926 4.530 1.00 97.31 91 GLU A CA 1
ATOM 742 C C . GLU A 1 91 ? 4.988 11.010 4.964 1.00 97.31 91 GLU A C 1
ATOM 744 O O . GLU A 1 91 ? 4.596 11.959 5.642 1.00 97.31 91 GLU A O 1
ATOM 749 N N . LYS A 1 92 ? 4.175 9.999 4.630 1.00 97.75 92 LYS A N 1
ATOM 750 C CA . LYS A 1 92 ? 2.788 9.876 5.108 1.00 97.75 92 LYS A CA 1
ATOM 751 C C . LYS A 1 92 ? 2.679 9.483 6.584 1.00 97.75 92 LYS A C 1
ATOM 753 O O . LYS A 1 92 ? 1.588 9.568 7.140 1.00 97.75 92 LYS A O 1
ATOM 758 N N . GLY A 1 93 ? 3.780 9.092 7.224 1.00 97.00 93 GLY A N 1
ATOM 759 C CA . GLY A 1 93 ? 3.827 8.699 8.632 1.00 97.00 93 GLY A CA 1
ATOM 760 C C . GLY A 1 93 ? 3.713 7.194 8.871 1.00 97.00 93 GLY A C 1
ATOM 761 O O . GLY A 1 93 ? 3.499 6.782 10.008 1.00 97.00 93 GLY A O 1
ATOM 762 N N . TYR A 1 94 ? 3.853 6.359 7.837 1.00 96.81 94 TYR A N 1
ATOM 763 C CA . TYR A 1 94 ? 3.939 4.911 8.013 1.00 96.81 94 TYR A CA 1
ATOM 764 C C . TYR A 1 94 ? 5.339 4.524 8.504 1.00 96.81 94 TYR A C 1
ATOM 766 O O . TYR A 1 94 ? 6.334 4.724 7.807 1.00 96.81 94 TYR A O 1
ATOM 774 N N . THR A 1 95 ? 5.411 3.973 9.715 1.00 93.00 95 THR A N 1
ATOM 775 C CA . THR A 1 95 ? 6.672 3.625 10.395 1.00 93.00 95 THR A CA 1
ATOM 776 C C . THR A 1 95 ? 6.894 2.123 10.555 1.00 93.00 95 THR A C 1
ATOM 778 O O . THR A 1 95 ? 7.938 1.710 11.053 1.00 93.00 95 THR A O 1
ATOM 781 N N . GLU A 1 96 ? 5.914 1.305 10.175 1.00 92.31 96 GLU A N 1
ATOM 782 C CA . GLU A 1 96 ? 6.004 -0.154 10.249 1.00 92.31 96 GLU A CA 1
ATOM 783 C C . GLU A 1 96 ? 6.768 -0.724 9.042 1.00 92.31 96 GLU A C 1
ATOM 785 O O . GLU A 1 96 ? 7.095 -0.023 8.084 1.00 92.31 96 GLU A O 1
ATOM 790 N N . THR A 1 97 ? 7.049 -2.028 9.060 1.00 91.56 97 THR A N 1
ATOM 791 C CA . THR A 1 97 ? 7.747 -2.702 7.957 1.00 91.56 97 THR A CA 1
ATOM 792 C C . THR A 1 97 ? 6.970 -2.591 6.641 1.00 91.56 97 THR A C 1
ATOM 794 O O . THR A 1 97 ? 5.773 -2.888 6.580 1.00 91.56 97 THR A O 1
ATOM 797 N N . TYR A 1 98 ? 7.668 -2.215 5.569 1.00 95.25 98 TYR A N 1
ATOM 798 C CA . TYR A 1 98 ? 7.169 -2.287 4.198 1.00 95.25 98 TYR A CA 1
ATOM 799 C C . TYR A 1 98 ? 7.596 -3.618 3.566 1.00 95.25 98 TYR A C 1
ATOM 801 O O . TYR A 1 98 ? 8.785 -3.911 3.422 1.00 95.25 98 TYR A O 1
ATOM 809 N N . TYR A 1 99 ? 6.620 -4.462 3.228 1.00 95.62 99 TYR A N 1
ATOM 810 C CA . TYR A 1 99 ? 6.890 -5.813 2.736 1.00 95.62 99 TYR A CA 1
ATOM 811 C C . TYR A 1 99 ? 6.945 -5.870 1.213 1.00 95.62 99 TYR A C 1
ATOM 813 O O . TYR A 1 99 ? 6.034 -5.409 0.526 1.00 95.62 99 TYR A O 1
ATOM 821 N N . LEU A 1 100 ? 7.953 -6.547 0.668 1.00 95.00 100 LEU A N 1
ATOM 822 C CA . LEU A 1 100 ? 8.014 -6.843 -0.761 1.00 95.00 100 LEU A CA 1
ATOM 823 C C . LEU A 1 100 ? 7.766 -8.311 -1.0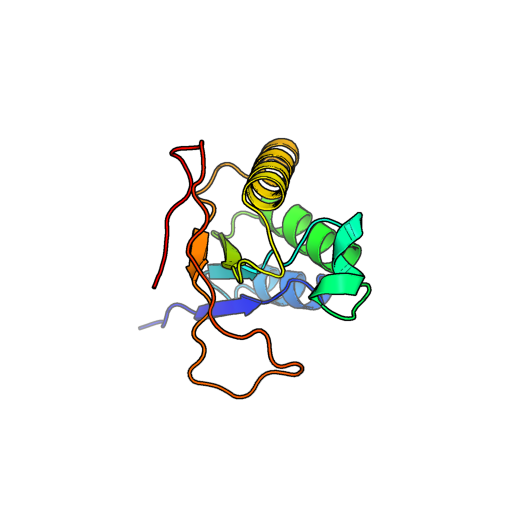33 1.00 95.00 100 LEU A C 1
ATOM 825 O O . LEU A 1 100 ? 8.370 -9.189 -0.425 1.00 95.00 100 LEU A O 1
ATOM 829 N N . GLN A 1 101 ? 6.911 -8.573 -2.007 1.00 94.06 101 GLN A N 1
ATOM 830 C CA . GLN A 1 101 ? 6.569 -9.910 -2.459 1.00 94.06 101 GLN A CA 1
ATOM 831 C C . GLN A 1 101 ? 7.101 -10.090 -3.869 1.00 94.06 101 GLN A C 1
ATOM 833 O O . GLN A 1 101 ? 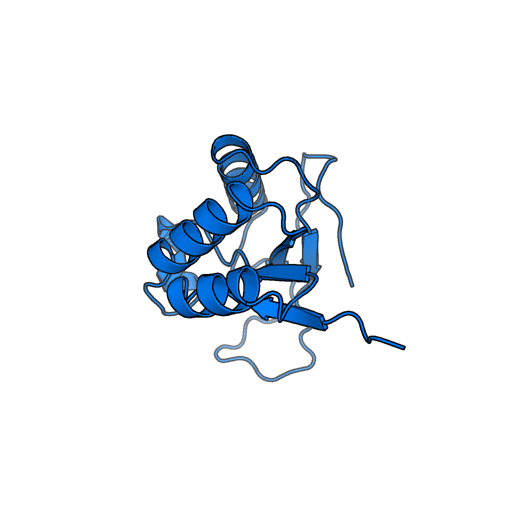6.866 -9.261 -4.745 1.00 94.06 101 GLN A O 1
ATOM 838 N N . HIS A 1 102 ? 7.849 -11.159 -4.113 1.00 91.06 102 HIS A N 1
ATOM 839 C CA . HIS A 1 102 ? 8.306 -11.445 -5.469 1.00 91.06 102 HIS A CA 1
ATOM 840 C C . HIS A 1 102 ? 7.147 -12.015 -6.289 1.00 91.06 102 HIS A C 1
ATOM 842 O O . HIS A 1 102 ? 6.419 -12.884 -5.818 1.00 91.06 102 HIS A O 1
ATOM 848 N N . PHE A 1 103 ? 6.958 -11.509 -7.508 1.00 89.88 103 PHE A N 1
ATOM 849 C CA . PHE A 1 103 ? 5.952 -12.045 -8.418 1.00 89.88 103 PHE A CA 1
ATOM 850 C C . PHE A 1 103 ? 6.218 -13.526 -8.731 1.00 89.88 103 PHE A C 1
ATOM 852 O O . PHE A 1 103 ? 7.295 -13.875 -9.222 1.00 89.88 103 PHE A O 1
ATOM 859 N N . ASN A 1 104 ? 5.205 -14.371 -8.523 1.00 85.12 104 ASN A N 1
ATOM 860 C CA . ASN A 1 104 ? 5.226 -15.768 -8.937 1.00 85.12 104 ASN A CA 1
ATOM 861 C C . ASN A 1 104 ? 4.603 -15.920 -10.334 1.00 85.12 104 ASN A C 1
ATOM 863 O O . ASN A 1 104 ? 3.435 -15.602 -10.543 1.00 85.12 104 ASN A O 1
ATOM 867 N N . GLY A 1 105 ? 5.398 -16.403 -11.290 1.00 81.75 105 GLY A N 1
ATOM 868 C CA . GLY A 1 105 ? 4.997 -16.588 -12.689 1.00 81.75 105 GLY A CA 1
ATOM 869 C C . GLY A 1 105 ? 4.327 -17.928 -12.983 1.00 81.75 105 GLY A C 1
ATOM 870 O O . GLY A 1 105 ? 4.404 -18.399 -14.112 1.00 81.75 105 GLY A O 1
ATOM 871 N N . ASP A 1 106 ? 3.731 -18.578 -11.982 1.00 81.19 106 ASP A N 1
ATOM 872 C CA . ASP A 1 106 ? 3.042 -19.864 -12.133 1.00 81.19 106 ASP A CA 1
ATOM 873 C C . ASP A 1 106 ? 1.592 -19.724 -12.631 1.00 81.19 106 ASP A C 1
ATOM 875 O O . ASP A 1 106 ? 0.917 -20.734 -12.853 1.00 81.19 106 ASP A O 1
ATOM 879 N N . LYS A 1 107 ? 1.104 -18.487 -12.794 1.00 80.81 107 LYS A N 1
ATOM 880 C CA . LYS A 1 107 ? -0.244 -18.157 -13.275 1.00 80.81 107 LYS A CA 1
ATOM 881 C C . LYS A 1 107 ? -0.201 -17.353 -14.569 1.00 80.81 107 LYS A C 1
ATOM 883 O O . LYS A 1 107 ? 0.744 -16.614 -14.830 1.00 80.81 107 LYS A O 1
ATOM 888 N N . GLU A 1 108 ? -1.275 -17.475 -15.343 1.00 82.56 108 GLU A N 1
ATOM 889 C CA . GLU A 1 108 ? -1.528 -16.625 -16.503 1.00 82.56 108 GLU A CA 1
ATOM 890 C C . GLU A 1 108 ? -1.737 -15.167 -16.064 1.00 82.56 108 GLU A C 1
ATOM 892 O O . GLU A 1 108 ? -2.440 -14.883 -15.091 1.00 82.56 108 GLU A O 1
ATOM 897 N N . THR A 1 109 ? -1.104 -14.242 -16.780 1.00 84.94 109 THR A N 1
ATOM 898 C CA . THR A 1 109 ? -1.174 -12.796 -16.548 1.00 84.94 109 THR A CA 1
ATOM 899 C C . THR A 1 109 ? -1.863 -12.094 -17.714 1.00 84.94 109 THR A C 1
ATOM 901 O O . THR A 1 109 ? -1.955 -12.632 -18.811 1.00 84.94 109 THR A O 1
ATOM 904 N N . LEU A 1 110 ? -2.323 -10.857 -17.494 1.00 78.38 110 LEU A N 1
ATOM 905 C CA . LEU A 1 110 ? -2.964 -10.040 -18.538 1.00 78.38 110 LEU A CA 1
ATOM 906 C C . LEU A 1 110 ? -2.055 -9.786 -19.752 1.00 78.38 110 LEU A C 1
ATOM 908 O O . LEU A 1 110 ? -2.536 -9.601 -20.865 1.00 78.38 110 LEU A O 1
ATOM 912 N N . GLU A 1 111 ? -0.745 -9.755 -19.521 1.00 81.12 111 GLU A N 1
ATOM 913 C CA . GLU A 1 111 ? 0.293 -9.607 -20.538 1.00 81.12 111 GLU A CA 1
ATOM 914 C C . GLU A 1 111 ? 1.452 -10.551 -20.185 1.00 81.12 111 GLU A C 1
ATOM 916 O O . GLU A 1 111 ? 1.696 -10.802 -19.001 1.00 81.12 111 GLU A O 1
ATOM 921 N N . ASP A 1 112 ? 2.188 -11.063 -21.177 1.00 84.06 112 ASP A N 1
ATOM 922 C CA . ASP A 1 112 ? 3.396 -11.858 -20.921 1.00 84.06 112 ASP A CA 1
ATOM 923 C C . ASP A 1 112 ? 4.527 -10.953 -20.405 1.00 84.06 112 ASP A C 1
ATOM 925 O O . ASP A 1 112 ? 5.217 -10.246 -21.149 1.00 84.06 112 ASP A O 1
ATOM 929 N N . LEU A 1 113 ? 4.717 -10.975 -19.087 1.00 83.88 113 LEU A N 1
ATOM 930 C CA . LEU A 1 113 ? 5.756 -10.208 -18.410 1.00 83.88 113 LEU A CA 1
ATOM 931 C C . LEU A 1 113 ? 7.108 -10.941 -18.401 1.00 83.88 113 LEU A C 1
ATOM 933 O O . LEU A 1 113 ? 8.137 -10.325 -18.105 1.00 83.88 113 LEU A O 1
ATOM 937 N N . GLY A 1 114 ? 7.175 -12.199 -18.839 1.00 85.31 114 GLY A N 1
ATOM 938 C CA . GLY A 1 114 ? 8.376 -13.026 -18.791 1.00 85.31 114 GLY A CA 1
ATOM 939 C C . GLY A 1 114 ? 8.879 -13.272 -17.363 1.00 85.31 114 GLY A C 1
ATOM 940 O O . GLY A 1 114 ? 8.122 -13.281 -16.397 1.00 85.31 114 GLY A O 1
ATOM 941 N N . LYS A 1 115 ? 10.190 -13.499 -17.215 1.00 85.62 115 LYS A N 1
ATOM 942 C CA . LYS A 1 115 ? 10.799 -13.764 -15.903 1.00 85.62 115 LYS A CA 1
ATOM 943 C C . LYS A 1 115 ? 11.016 -12.470 -15.114 1.00 85.62 115 LYS A C 1
ATOM 945 O O . LYS A 1 115 ? 11.619 -11.525 -15.626 1.00 85.62 115 LYS A O 1
ATOM 950 N N . SER A 1 116 ? 10.624 -12.484 -13.843 1.00 88.00 116 SER A N 1
ATOM 951 C CA . SER A 1 116 ? 10.938 -11.434 -12.870 1.00 88.00 116 SER A CA 1
ATOM 952 C C . SER A 1 116 ? 12.253 -11.726 -12.143 1.00 88.00 116 SER A C 1
ATOM 954 O O . SER A 1 116 ? 12.493 -12.855 -11.714 1.00 88.00 116 SER A O 1
ATOM 956 N N . GLN A 1 117 ? 13.079 -10.701 -11.940 1.00 86.75 117 GLN A N 1
ATOM 957 C CA . GLN A 1 117 ? 14.261 -10.754 -11.072 1.00 86.75 117 GLN A CA 1
ATOM 958 C C . GLN A 1 117 ? 14.015 -9.920 -9.812 1.00 86.75 117 GLN A C 1
ATOM 960 O O . GLN A 1 117 ? 13.331 -8.900 -9.874 1.00 86.75 117 GLN A O 1
ATOM 965 N N . LYS A 1 118 ? 14.571 -10.330 -8.666 1.00 85.56 118 LYS A N 1
ATOM 966 C CA . LYS A 1 118 ? 14.527 -9.490 -7.462 1.00 85.56 118 LYS A CA 1
ATOM 967 C C . LYS A 1 118 ? 15.417 -8.254 -7.686 1.00 85.56 118 LYS A C 1
ATOM 969 O O . LYS A 1 118 ? 16.594 -8.440 -7.999 1.00 85.56 118 LYS A O 1
ATOM 974 N N . PRO A 1 119 ? 14.889 -7.023 -7.573 1.00 83.94 119 PRO A N 1
ATOM 975 C CA . PRO A 1 119 ? 15.703 -5.819 -7.656 1.00 83.94 119 PRO A CA 1
ATOM 976 C C . PRO A 1 119 ? 16.691 -5.755 -6.488 1.00 83.94 119 PRO A C 1
ATOM 978 O O . PRO A 1 119 ? 16.395 -6.210 -5.382 1.00 83.94 119 PRO A O 1
ATOM 981 N N . VAL A 1 120 ? 17.859 -5.167 -6.744 1.00 83.44 120 VAL A N 1
ATOM 982 C CA . VAL A 1 120 ? 18.828 -4.809 -5.702 1.00 83.44 120 VAL A CA 1
ATOM 983 C C . VAL A 1 120 ? 18.369 -3.491 -5.085 1.00 83.44 120 VAL A C 1
ATOM 985 O O . VAL A 1 120 ? 18.254 -2.501 -5.802 1.00 83.44 120 VAL A O 1
ATOM 988 N N . LEU A 1 121 ? 18.066 -3.500 -3.788 1.00 82.62 121 LEU A N 1
ATOM 989 C CA . LEU A 1 121 ? 17.598 -2.331 -3.038 1.00 82.62 121 LEU A CA 1
ATOM 990 C C . LEU A 1 121 ? 18.731 -1.804 -2.161 1.00 82.62 121 LEU A C 1
ATOM 992 O O . LEU A 1 121 ? 19.500 -2.600 -1.621 1.00 82.62 121 LEU A O 1
ATOM 996 N N . ASN A 1 122 ? 18.824 -0.483 -2.013 1.00 74.12 122 ASN A N 1
ATOM 997 C CA . ASN A 1 122 ? 19.866 0.141 -1.195 1.00 74.12 122 ASN A CA 1
ATOM 998 C C . ASN A 1 122 ? 19.481 0.273 0.292 1.00 74.12 122 ASN A C 1
ATOM 1000 O O . ASN A 1 122 ? 20.347 0.575 1.113 1.00 74.12 122 ASN A O 1
ATOM 1004 N N . GLN A 1 123 ? 18.205 0.069 0.645 1.00 66.44 123 GLN A N 1
ATOM 1005 C CA . GLN A 1 123 ? 17.675 0.268 2.001 1.00 66.44 123 GLN A CA 1
ATOM 1006 C C . GLN A 1 123 ? 17.506 -1.054 2.775 1.00 66.44 123 GLN A C 1
ATOM 1008 O O . GLN A 1 123 ? 17.180 -2.091 2.196 1.00 66.44 123 GLN A O 1
ATOM 1013 N N . ASN A 1 124 ? 17.716 -1.003 4.098 1.00 60.53 124 ASN A N 1
ATOM 1014 C CA . ASN A 1 124 ? 17.709 -2.170 4.997 1.00 60.53 124 ASN A CA 1
ATOM 1015 C C . ASN A 1 124 ? 16.342 -2.483 5.637 1.00 60.53 124 ASN A C 1
ATOM 1017 O O . ASN A 1 124 ? 16.186 -3.563 6.202 1.00 60.53 124 ASN A O 1
ATOM 1021 N N . ASP A 1 125 ? 15.364 -1.574 5.570 1.00 67.56 125 ASP A N 1
ATOM 1022 C CA . ASP A 1 125 ? 14.096 -1.705 6.317 1.00 67.56 125 ASP A CA 1
ATOM 1023 C C . ASP A 1 125 ? 13.017 -2.498 5.563 1.00 67.56 125 ASP A C 1
ATOM 1025 O O . ASP A 1 125 ? 11.917 -2.739 6.070 1.00 67.56 125 ASP A O 1
ATOM 1029 N N . VAL A 1 126 ? 13.335 -2.923 4.344 1.00 72.62 126 VAL A N 1
ATOM 1030 C CA . VAL A 1 126 ? 12.429 -3.665 3.483 1.00 72.62 126 VAL A CA 1
ATOM 1031 C C . VAL A 1 126 ? 12.583 -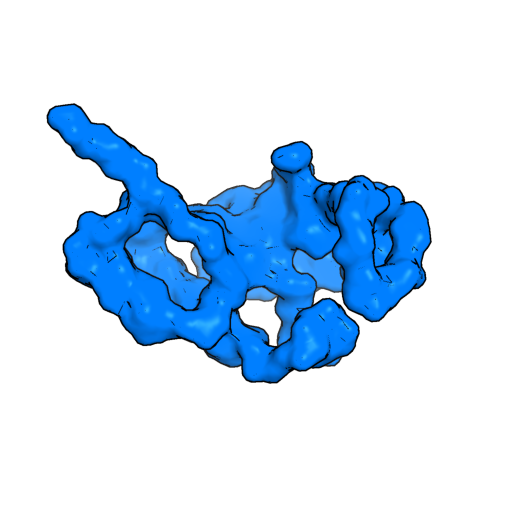5.162 3.712 1.00 72.62 126 VAL A C 1
ATOM 1033 O O . VAL A 1 126 ? 13.673 -5.725 3.589 1.00 72.62 126 VAL A O 1
ATOM 1036 N N . VAL A 1 127 ? 11.466 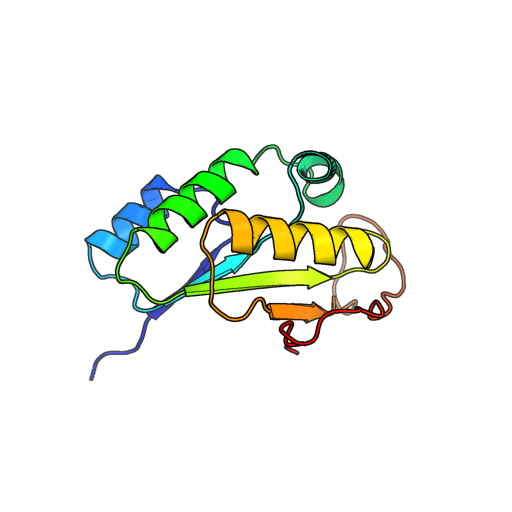-5.840 3.976 1.00 85.88 127 VAL A N 1
ATOM 1037 C CA . VAL A 1 127 ? 11.456 -7.289 4.207 1.00 85.88 127 VAL A CA 1
ATOM 1038 C C . VAL A 1 127 ? 10.830 -8.009 3.020 1.00 85.88 127 VAL A C 1
ATOM 1040 O O . VAL A 1 127 ? 9.661 -7.808 2.684 1.00 85.88 127 VAL A O 1
ATOM 1043 N N . TRP A 1 128 ? 11.602 -8.903 2.401 1.00 85.19 128 TRP A N 1
ATOM 1044 C CA . TRP A 1 128 ? 11.079 -9.826 1.398 1.00 85.19 128 TRP A CA 1
ATOM 1045 C C . TRP A 1 128 ? 10.211 -10.898 2.057 1.00 85.19 128 TRP A C 1
ATOM 1047 O O . TRP A 1 128 ? 10.664 -11.615 2.950 1.00 85.19 128 TRP A O 1
ATOM 1057 N N . ARG A 1 129 ? 8.983 -11.051 1.567 1.00 80.38 129 ARG A N 1
ATOM 1058 C CA . ARG A 1 129 ? 8.046 -12.107 1.950 1.00 80.38 129 ARG A CA 1
ATOM 1059 C C . ARG A 1 129 ? 7.820 -13.033 0.754 1.00 80.38 129 ARG A C 1
ATOM 1061 O O . ARG A 1 129 ? 7.716 -12.562 -0.380 1.00 80.38 129 ARG A O 1
ATOM 1068 N N . ASN A 1 130 ? 7.807 -14.338 1.017 1.00 60.06 130 ASN A N 1
ATOM 1069 C CA . ASN A 1 130 ? 7.467 -15.359 0.022 1.00 60.06 130 ASN A CA 1
ATOM 1070 C C . ASN A 1 130 ? 5.952 -15.506 -0.105 1.00 60.06 130 ASN A C 1
ATOM 1072 O O . ASN A 1 130 ? 5.265 -15.311 0.926 1.00 60.06 130 ASN A O 1
#